Protein AF-A0A3L5TWG7-F1 (afdb_monomer)

Organism: Mytilus galloprovincialis (NCBI:txid29158)

Nearest PDB structures (foldseek):
  6miw-assembly1_A  TM=9.213E-01  e=7.132E-04  Homo sapiens
  8r7o-assembly1_C  TM=9.306E-01  e=9.655E-04  Homo sapiens
  7tgq-assembly1_A  TM=8.597E-01  e=6.319E-04  Homo sapiens
  9bks-assembly1_A  TM=8.562E-01  e=1.307E-03  Homo sapiens
  2dk6-assembly1_A  TM=6.146E-01  e=4.135E-04  Homo sapiens

Radius of gyration: 19.66 Å; Cα contacts (8 Å, |Δi|>4): 109; chains: 1; bounding box: 66×45×27 Å

InterPro domains:
  IPR004170 WWE domain [PF02825] (22-81)
  IPR004170 WWE domain [PS50918] (8-84)
  IPR037197 WWE domain superfamily [G3DSA:3.30.720.50] (8-84)
  IPR037197 WWE domain superfamily [SSF117839] (16-81)

Sequence (84 aa):
MFERSTPSYSNSAMREFQLSSIWEYEDEKENVWIKYEDDINIRIERAYIRKPTGKTIVKYNKGTYIICFTKMTQLNTSSGKELN

pLDDT: mean 79.04, std 17.33, range [40.62, 94.5]

Mean predicted aligned error: 10.91 Å

Foldseek 3Di:
DDDDDDDPPPDDDDPPPPLPDWDWFADPVVRDTHTADPVQRSVQSVVCVVPLQAWDWDDGDPWIWIQGNVVRWIATPVVRDIGD

Secondary structure (DSSP, 8-state):
-------------------SS--EEEETTTTEEEEPPHHHHHHHHHHHHH-TTSEEEEEETTEEEEEETTTTEEEETTT--EE-

Structure (mmCIF, N/CA/C/O backbone):
data_AF-A0A3L5TWG7-F1
#
_entry.id   AF-A0A3L5TWG7-F1
#
loop_
_atom_site.group_PDB
_atom_site.id
_atom_site.type_symbol
_atom_site.label_atom_id
_atom_site.label_alt_id
_atom_site.label_comp_id
_atom_site.label_asym_id
_atom_site.label_ent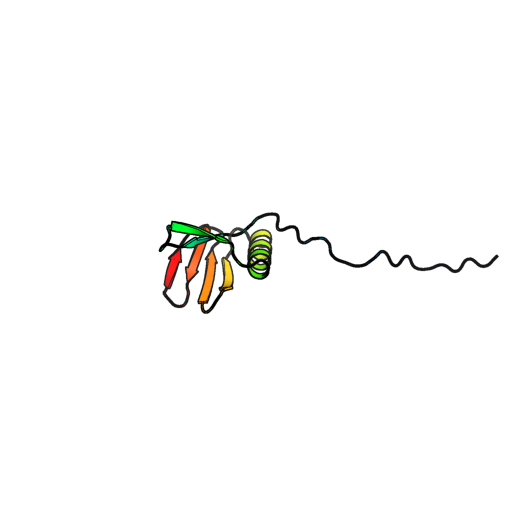ity_id
_atom_site.label_seq_id
_atom_site.pdbx_PDB_ins_code
_atom_site.Cartn_x
_atom_site.Cartn_y
_atom_site.Cartn_z
_atom_site.occupancy
_atom_site.B_iso_or_equiv
_atom_site.auth_seq_id
_atom_site.auth_comp_id
_atom_site.auth_asym_id
_atom_site.auth_atom_id
_atom_site.pdbx_PDB_model_num
ATOM 1 N N . MET A 1 1 ? 52.861 -33.368 -9.761 1.00 40.81 1 MET A N 1
ATOM 2 C CA . MET A 1 1 ? 52.116 -32.117 -9.515 1.00 40.81 1 MET A CA 1
ATOM 3 C C . MET A 1 1 ? 50.651 -32.405 -9.781 1.00 40.81 1 MET A C 1
ATOM 5 O O . MET A 1 1 ? 50.295 -32.638 -10.926 1.00 40.81 1 MET A O 1
ATOM 9 N N . PHE A 1 2 ? 49.843 -32.511 -8.729 1.00 43.44 2 PHE A N 1
ATOM 10 C CA . PHE A 1 2 ? 48.395 -32.673 -8.829 1.00 43.44 2 PHE A CA 1
ATOM 11 C C . PHE A 1 2 ? 47.764 -31.409 -8.253 1.00 43.44 2 PHE A C 1
ATOM 13 O O . PHE A 1 2 ? 47.795 -31.228 -7.041 1.00 43.44 2 PHE A O 1
ATOM 20 N N . GLU A 1 3 ? 47.196 -30.552 -9.096 1.00 40.62 3 GLU A N 1
ATOM 21 C CA . GLU A 1 3 ? 46.262 -29.525 -8.638 1.00 40.62 3 GLU A CA 1
ATOM 22 C C . GLU A 1 3 ? 44.847 -29.984 -8.982 1.00 40.62 3 GLU A C 1
ATOM 24 O O . GLU A 1 3 ? 44.383 -29.893 -10.116 1.00 40.62 3 GLU A O 1
ATOM 29 N N . ARG A 1 4 ? 44.169 -30.540 -7.977 1.00 51.62 4 ARG A N 1
ATOM 30 C CA . ARG A 1 4 ? 42.710 -30.593 -7.935 1.00 51.62 4 ARG A CA 1
ATOM 31 C C . ARG A 1 4 ? 42.271 -29.600 -6.872 1.00 51.62 4 ARG A C 1
ATOM 33 O O . ARG A 1 4 ? 42.357 -29.920 -5.694 1.00 51.62 4 ARG A O 1
ATOM 40 N N . SER A 1 5 ? 41.775 -28.447 -7.304 1.00 41.03 5 SER A N 1
ATOM 41 C CA . SER A 1 5 ? 41.035 -27.524 -6.443 1.00 41.03 5 SER A CA 1
ATOM 42 C C . SER A 1 5 ? 39.909 -26.876 -7.244 1.00 41.03 5 SER A C 1
ATOM 44 O O . SER A 1 5 ? 40.042 -25.794 -7.800 1.00 41.03 5 SER A O 1
ATOM 46 N N . THR A 1 6 ? 38.777 -27.567 -7.301 1.00 59.28 6 THR A N 1
ATOM 47 C CA . THR A 1 6 ? 37.452 -26.939 -7.397 1.00 59.28 6 THR A CA 1
ATOM 48 C C . THR A 1 6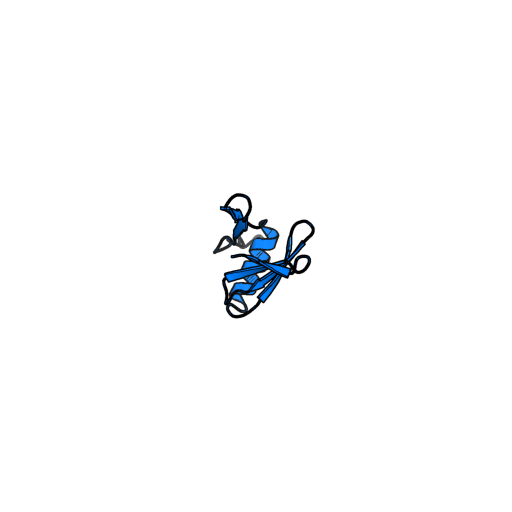 ? 36.764 -27.124 -6.043 1.00 59.28 6 THR A C 1
ATOM 50 O O . THR A 1 6 ? 37.057 -28.131 -5.395 1.00 59.28 6 THR A O 1
ATOM 53 N N . PRO A 1 7 ? 35.762 -26.325 -5.648 1.00 44.94 7 PRO A N 1
ATOM 54 C CA . PRO A 1 7 ? 35.329 -25.026 -6.149 1.00 44.94 7 PRO A CA 1
ATOM 55 C C . PRO A 1 7 ? 35.470 -23.937 -5.066 1.00 44.94 7 PRO A C 1
ATOM 57 O O . PRO A 1 7 ? 35.401 -24.200 -3.867 1.00 44.94 7 PRO A O 1
ATOM 60 N N . SER A 1 8 ? 35.607 -22.684 -5.496 1.00 43.88 8 SER A N 1
ATOM 61 C CA . SER A 1 8 ? 35.320 -21.533 -4.641 1.00 43.88 8 SER A CA 1
ATOM 62 C C . SER A 1 8 ? 33.856 -21.629 -4.203 1.00 43.88 8 SER A C 1
ATOM 64 O O . SER A 1 8 ? 32.947 -21.348 -4.985 1.00 43.88 8 SER A O 1
ATOM 66 N N . TYR A 1 9 ? 33.618 -22.058 -2.962 1.00 48.00 9 TYR A N 1
ATOM 67 C CA . TYR A 1 9 ? 32.412 -21.680 -2.235 1.00 48.00 9 TYR A CA 1
ATOM 68 C C . TYR A 1 9 ? 32.511 -20.171 -1.997 1.00 48.00 9 TYR A C 1
ATOM 70 O O . TYR A 1 9 ? 32.902 -19.701 -0.932 1.00 48.00 9 TYR A O 1
ATOM 78 N N . SER A 1 10 ? 32.204 -19.394 -3.035 1.00 54.88 10 SER A N 1
ATOM 79 C CA . SER A 1 10 ? 31.841 -17.999 -2.874 1.00 54.88 10 SER A CA 1
ATOM 80 C C . SER A 1 10 ? 30.592 -18.000 -2.006 1.00 54.88 10 SER A C 1
ATOM 82 O O . SER A 1 10 ? 29.535 -18.427 -2.474 1.00 54.88 10 SER A O 1
ATOM 84 N N . ASN A 1 11 ? 30.754 -17.623 -0.736 1.00 53.78 11 ASN A N 1
ATOM 85 C CA . ASN A 1 11 ? 29.693 -17.504 0.254 1.00 53.78 11 ASN A CA 1
ATOM 86 C C . ASN A 1 11 ? 28.439 -16.876 -0.363 1.00 53.78 11 ASN A C 1
ATOM 88 O O . ASN A 1 11 ? 28.338 -15.670 -0.570 1.00 53.78 11 ASN A O 1
ATOM 92 N N . SER A 1 12 ? 27.521 -17.768 -0.712 1.00 46.97 12 SER A N 1
ATOM 93 C CA . SER A 1 12 ? 26.092 -17.706 -0.498 1.00 46.97 12 SER A CA 1
ATOM 94 C C . SER A 1 12 ? 25.581 -16.363 0.013 1.00 46.97 12 SER A C 1
ATOM 96 O O . SER A 1 12 ? 25.753 -16.006 1.173 1.00 46.97 12 SER A O 1
ATOM 98 N N . ALA A 1 13 ? 24.839 -15.710 -0.875 1.00 47.84 13 ALA A N 1
ATOM 99 C CA . ALA A 1 13 ? 23.447 -15.388 -0.610 1.00 47.84 13 ALA A CA 1
ATOM 100 C C . ALA A 1 13 ? 23.177 -14.654 0.708 1.00 47.84 13 ALA A C 1
ATOM 102 O O . ALA A 1 13 ? 22.760 -15.266 1.677 1.00 47.84 13 ALA A O 1
ATOM 103 N N . MET A 1 14 ? 23.280 -13.333 0.681 1.00 45.09 14 MET A N 1
ATOM 104 C CA . MET A 1 14 ? 22.118 -12.454 0.814 1.00 45.09 14 MET A CA 1
ATOM 105 C C . MET A 1 14 ? 22.538 -11.146 0.167 1.00 45.09 14 MET A C 1
ATOM 107 O O . MET A 1 14 ? 23.189 -10.313 0.786 1.00 45.09 14 MET A O 1
ATOM 111 N N . ARG A 1 15 ? 22.217 -10.978 -1.121 1.00 49.25 15 ARG A N 1
ATOM 112 C CA . ARG A 1 15 ? 22.133 -9.628 -1.675 1.00 49.25 15 ARG A CA 1
ATOM 113 C C . ARG A 1 15 ? 21.123 -8.952 -0.764 1.00 49.25 15 ARG A C 1
ATOM 115 O O . ARG A 1 15 ? 19.965 -9.372 -0.774 1.00 49.25 15 ARG A O 1
ATOM 122 N N . GLU A 1 16 ? 21.598 -8.063 0.104 1.00 51.50 16 GLU A N 1
ATOM 123 C CA . GLU A 1 16 ? 20.748 -7.234 0.940 1.00 51.50 16 GLU A CA 1
ATOM 124 C C . GLU A 1 16 ? 19.627 -6.769 0.018 1.00 51.50 16 GLU A C 1
ATOM 126 O O . GLU A 1 16 ? 19.882 -6.095 -0.984 1.00 51.50 16 GLU A O 1
ATOM 131 N N . PHE A 1 17 ? 18.397 -7.223 0.261 1.00 52.03 17 PHE A N 1
ATOM 132 C CA . PHE A 1 17 ? 17.245 -6.583 -0.346 1.00 52.03 17 PHE A CA 1
ATOM 133 C C . PHE A 1 17 ? 17.155 -5.236 0.363 1.00 52.03 17 PHE A C 1
ATOM 135 O O . PHE A 1 17 ? 16.315 -5.049 1.236 1.00 52.03 17 PHE A O 1
ATOM 142 N N . GLN A 1 18 ? 18.090 -4.334 0.047 1.00 51.09 18 GLN A N 1
ATOM 143 C CA . GLN A 1 18 ? 17.959 -2.929 0.347 1.00 51.09 18 GLN A CA 1
ATOM 144 C C . GLN A 1 18 ? 16.665 -2.532 -0.336 1.00 51.09 18 GLN A C 1
ATOM 146 O O . GLN A 1 18 ? 16.576 -2.472 -1.563 1.00 51.09 18 GLN A O 1
ATOM 151 N N . LEU A 1 19 ? 15.629 -2.382 0.481 1.00 56.56 19 LEU A N 1
ATOM 152 C CA . LEU A 1 19 ? 14.437 -1.664 0.099 1.00 56.56 19 LEU A CA 1
ATOM 153 C C . LEU A 1 19 ? 14.922 -0.314 -0.423 1.00 56.56 19 LEU A C 1
ATOM 155 O O . LEU A 1 19 ? 15.433 0.498 0.344 1.00 56.56 19 LEU A O 1
ATOM 159 N N . SER A 1 20 ? 14.811 -0.090 -1.731 1.00 66.25 20 SER A N 1
ATOM 160 C CA . SER A 1 20 ? 15.078 1.222 -2.325 1.00 66.25 20 SER A CA 1
ATOM 161 C C . SER A 1 20 ? 14.101 2.274 -1.810 1.00 66.25 20 SER A C 1
ATOM 163 O O . SER A 1 20 ? 14.337 3.469 -1.967 1.00 66.25 20 SER A O 1
ATOM 165 N N . SER A 1 21 ? 12.980 1.846 -1.228 1.00 77.19 21 SER A N 1
ATOM 166 C CA . SER A 1 21 ? 11.908 2.711 -0.761 1.00 77.19 21 SER A CA 1
ATOM 167 C C . SER A 1 21 ? 11.179 2.080 0.419 1.00 77.19 21 SER A C 1
ATOM 169 O O . SER A 1 21 ? 11.004 0.863 0.478 1.00 77.19 21 SER A O 1
ATOM 171 N N . ILE A 1 22 ? 10.775 2.930 1.362 1.00 87.12 22 ILE A N 1
ATOM 172 C CA . ILE A 1 22 ? 9.966 2.558 2.518 1.00 87.12 22 ILE A CA 1
ATOM 173 C C . ILE A 1 22 ? 8.521 2.915 2.189 1.00 87.12 22 ILE A C 1
ATOM 175 O O . ILE A 1 22 ? 8.202 4.078 1.969 1.00 87.12 22 ILE A O 1
ATOM 179 N N . TRP A 1 23 ? 7.655 1.907 2.154 1.00 90.19 23 TRP A N 1
ATOM 180 C CA . TRP A 1 23 ? 6.213 2.108 2.043 1.00 90.19 23 TRP A CA 1
ATOM 181 C C . TRP A 1 23 ? 5.596 2.430 3.403 1.00 90.19 23 TRP A C 1
ATOM 183 O O . TRP A 1 23 ? 5.827 1.723 4.391 1.00 90.19 23 TRP A O 1
ATOM 193 N N . GLU A 1 24 ? 4.772 3.468 3.419 1.00 90.81 24 GLU A N 1
ATOM 194 C CA . GLU A 1 24 ? 4.063 3.982 4.587 1.00 90.81 24 GLU A CA 1
ATOM 195 C C . GLU A 1 24 ? 2.584 4.167 4.232 1.00 90.81 24 GLU A C 1
ATOM 197 O O . GLU A 1 24 ? 2.215 4.134 3.056 1.00 90.81 24 GLU A O 1
ATOM 202 N N . TYR A 1 25 ? 1.739 4.300 5.246 1.00 87.38 25 TYR A N 1
ATOM 203 C CA . TYR A 1 25 ? 0.322 4.594 5.091 1.00 87.38 25 TYR A CA 1
ATOM 204 C C . TYR A 1 25 ? -0.130 5.633 6.112 1.00 87.38 25 TYR A C 1
ATOM 206 O O . TYR A 1 25 ? 0.385 5.669 7.228 1.00 87.38 25 TYR A O 1
ATOM 214 N N . GLU A 1 26 ? -1.112 6.449 5.757 1.00 86.62 26 GLU A N 1
ATOM 215 C CA . GLU A 1 26 ? -1.682 7.446 6.655 1.00 86.62 26 GLU A CA 1
ATOM 216 C C . GLU A 1 26 ? -2.621 6.784 7.680 1.00 86.62 26 GLU A C 1
ATOM 218 O O . GLU A 1 26 ? -3.572 6.075 7.327 1.00 86.62 26 GLU A O 1
ATOM 223 N N . ASP A 1 27 ? -2.357 6.995 8.972 1.00 81.88 27 ASP A N 1
ATOM 224 C CA . ASP A 1 27 ? -3.311 6.709 10.042 1.00 81.88 27 ASP A CA 1
ATOM 225 C C . ASP A 1 27 ? -4.179 7.939 10.284 1.00 81.88 27 ASP A C 1
ATOM 227 O O . ASP A 1 27 ? -3.726 8.948 10.817 1.00 81.88 27 ASP A O 1
ATOM 231 N N . GLU A 1 28 ? -5.455 7.848 9.927 1.00 75.38 28 GLU A N 1
ATOM 232 C CA . GLU A 1 28 ? -6.407 8.951 10.061 1.00 75.38 28 GLU A CA 1
ATOM 233 C C . GLU A 1 28 ? -6.671 9.388 11.500 1.00 75.38 28 GLU A C 1
ATOM 235 O O . GLU A 1 28 ? -7.141 10.504 11.716 1.00 75.38 28 GLU A O 1
ATOM 240 N N . LYS A 1 29 ? -6.468 8.508 12.488 1.00 77.31 29 LYS A N 1
ATOM 241 C CA . LYS A 1 29 ? -6.759 8.863 13.883 1.00 77.31 29 LYS A CA 1
ATOM 242 C C . LYS A 1 29 ? -5.727 9.826 14.437 1.00 77.31 29 LYS A C 1
ATOM 244 O O . LYS A 1 29 ? -6.079 10.755 15.154 1.00 77.31 29 LYS A O 1
ATOM 249 N N . GLU A 1 30 ? -4.475 9.574 14.093 1.00 78.31 30 GLU A N 1
ATOM 250 C CA . GLU A 1 30 ? -3.321 10.295 14.620 1.00 78.31 30 GLU A CA 1
ATOM 251 C C . GLU A 1 30 ? -2.736 11.265 13.577 1.00 78.31 30 GLU A C 1
ATOM 253 O O . GLU A 1 30 ? -1.882 12.083 13.908 1.00 78.31 30 GLU A O 1
ATOM 258 N N . ASN A 1 31 ? -3.212 11.210 12.325 1.00 81.38 31 ASN A N 1
ATOM 259 C CA . ASN A 1 31 ? -2.703 11.969 11.181 1.00 81.38 31 ASN A CA 1
ATOM 260 C C . ASN A 1 31 ? -1.180 11.800 11.007 1.00 81.38 31 ASN A C 1
ATOM 262 O O . ASN A 1 31 ? -0.448 12.757 10.740 1.00 81.38 31 ASN A O 1
ATOM 266 N N . VAL A 1 32 ? -0.702 10.571 11.222 1.00 88.19 32 VAL A N 1
ATOM 267 C CA . VAL A 1 32 ? 0.712 10.187 11.118 1.00 88.19 32 VAL A CA 1
ATOM 268 C C . VAL A 1 32 ? 0.899 9.139 10.033 1.00 88.19 32 VAL A C 1
ATOM 270 O O . VAL A 1 32 ? 0.045 8.279 9.824 1.00 88.19 32 VAL A O 1
ATOM 273 N N . TRP A 1 33 ? 2.054 9.182 9.376 1.00 87.12 33 TRP A N 1
ATOM 274 C CA . TRP A 1 33 ? 2.478 8.136 8.455 1.00 87.12 33 TRP A CA 1
ATOM 275 C C . TRP A 1 33 ? 3.056 6.969 9.248 1.00 87.12 33 TRP A C 1
ATOM 277 O O . TRP A 1 33 ? 3.995 7.129 10.029 1.00 87.12 33 TRP A O 1
ATOM 287 N N . ILE A 1 34 ? 2.472 5.791 9.066 1.00 89.12 34 ILE A N 1
ATOM 288 C CA . ILE A 1 34 ? 2.912 4.556 9.697 1.00 89.12 34 ILE A CA 1
ATOM 289 C C . ILE A 1 34 ? 3.573 3.678 8.645 1.00 89.12 34 ILE A C 1
ATOM 291 O O . ILE A 1 34 ? 2.990 3.324 7.621 1.00 89.12 34 ILE A O 1
ATOM 295 N N . LYS A 1 35 ? 4.809 3.282 8.928 1.00 90.06 35 LYS A N 1
ATOM 296 C CA . LYS A 1 35 ? 5.559 2.341 8.104 1.00 90.06 35 LYS A CA 1
ATOM 297 C C . LYS A 1 35 ? 4.937 0.939 8.161 1.00 90.06 35 LYS A C 1
ATOM 299 O O . LYS A 1 35 ? 4.664 0.418 9.242 1.00 90.06 35 LYS A O 1
ATOM 304 N N . TYR A 1 36 ? 4.798 0.286 7.003 1.00 89.19 36 TYR A N 1
ATOM 305 C CA . TYR A 1 36 ? 4.476 -1.146 6.951 1.00 89.19 36 TYR A CA 1
ATOM 306 C C . TYR A 1 36 ? 5.636 -1.999 7.479 1.00 89.19 36 TYR A C 1
ATOM 308 O O . TYR A 1 36 ? 6.799 -1.703 7.196 1.00 89.19 36 TYR A O 1
ATOM 316 N N . GLU A 1 37 ? 5.314 -3.112 8.148 1.00 89.94 37 GLU A N 1
ATOM 317 C CA . GLU A 1 37 ? 6.286 -4.147 8.535 1.00 89.94 37 GLU A CA 1
ATOM 318 C C . GLU A 1 37 ? 7.212 -4.529 7.371 1.00 89.94 37 GLU A C 1
ATOM 320 O O . GLU A 1 37 ? 6.776 -4.585 6.218 1.00 89.94 37 GLU A O 1
ATOM 325 N N . ASP A 1 38 ? 8.481 -4.824 7.665 1.00 88.12 38 ASP A N 1
ATOM 326 C CA . ASP A 1 38 ? 9.528 -4.985 6.647 1.00 88.12 38 ASP A CA 1
ATOM 327 C C . ASP A 1 38 ? 9.177 -6.041 5.583 1.00 88.12 38 ASP A C 1
ATOM 329 O O . ASP A 1 38 ? 9.332 -5.791 4.386 1.00 88.12 38 ASP A O 1
ATOM 333 N N . ASP A 1 39 ? 8.606 -7.179 5.985 1.00 88.62 39 ASP A N 1
ATOM 334 C CA . ASP A 1 39 ? 8.169 -8.238 5.063 1.00 88.62 39 ASP A CA 1
ATOM 335 C C . ASP A 1 39 ? 7.084 -7.763 4.087 1.00 88.62 39 ASP A C 1
ATOM 337 O O . ASP A 1 39 ? 7.064 -8.124 2.902 1.00 88.62 39 ASP A O 1
ATOM 341 N N . ILE A 1 40 ? 6.167 -6.931 4.581 1.00 90.62 40 ILE A N 1
ATOM 342 C CA . ILE A 1 40 ? 5.092 -6.345 3.784 1.00 90.62 40 ILE A CA 1
ATOM 343 C C . ILE A 1 40 ? 5.675 -5.278 2.868 1.00 90.62 40 ILE A C 1
ATOM 345 O O . ILE A 1 40 ? 5.379 -5.288 1.676 1.00 90.62 40 ILE A O 1
ATOM 349 N N . ASN A 1 41 ? 6.560 -4.432 3.386 1.00 90.94 41 ASN A N 1
ATOM 350 C CA . ASN A 1 41 ? 7.269 -3.411 2.628 1.00 90.94 41 ASN A CA 1
ATOM 351 C C . ASN A 1 41 ? 7.988 -4.019 1.410 1.00 90.94 41 ASN A C 1
ATOM 353 O O . ASN A 1 41 ? 7.756 -3.606 0.275 1.00 90.94 41 ASN A O 1
ATOM 357 N N . ILE A 1 42 ? 8.740 -5.108 1.619 1.00 89.62 42 ILE A N 1
ATOM 358 C CA . ILE A 1 42 ? 9.423 -5.862 0.551 1.00 89.62 42 ILE A CA 1
ATOM 359 C C . ILE A 1 42 ? 8.425 -6.390 -0.477 1.00 89.62 42 ILE A C 1
ATOM 361 O O . ILE A 1 42 ? 8.685 -6.374 -1.684 1.00 89.62 42 ILE A O 1
ATOM 365 N N . ARG A 1 43 ? 7.268 -6.879 -0.030 1.00 90.25 43 ARG A N 1
ATOM 366 C CA . ARG A 1 43 ? 6.239 -7.413 -0.924 1.00 90.25 43 ARG A CA 1
ATOM 367 C C . ARG A 1 43 ? 5.574 -6.322 -1.762 1.00 90.25 43 ARG A C 1
ATOM 369 O O . ARG A 1 43 ? 5.301 -6.571 -2.940 1.00 90.25 43 ARG A O 1
ATOM 376 N N . ILE A 1 44 ? 5.313 -5.1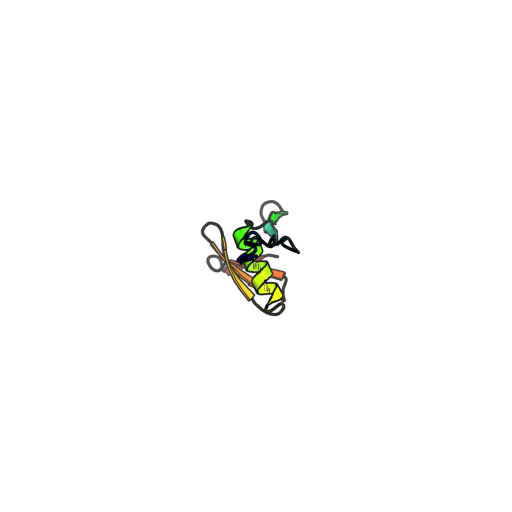58 -1.170 1.00 91.38 44 ILE A N 1
ATOM 377 C CA . ILE A 1 44 ? 4.742 -3.993 -1.849 1.00 91.38 44 ILE A CA 1
ATOM 378 C C . ILE A 1 44 ? 5.738 -3.477 -2.880 1.00 91.38 44 ILE A C 1
ATOM 380 O O . ILE A 1 44 ? 5.400 -3.427 -4.060 1.00 91.38 44 ILE A O 1
ATOM 384 N N . GLU A 1 45 ? 6.983 -3.236 -2.472 1.00 91.44 45 GLU A N 1
ATOM 385 C CA . GLU A 1 45 ? 8.045 -2.732 -3.343 1.00 91.44 45 GLU A CA 1
ATOM 386 C C . GLU A 1 45 ? 8.290 -3.666 -4.535 1.00 91.44 45 GLU A C 1
ATOM 388 O O . GLU A 1 45 ? 8.275 -3.251 -5.693 1.00 91.44 45 GLU A O 1
ATOM 393 N N . ARG A 1 46 ? 8.390 -4.981 -4.298 1.00 90.38 46 ARG A N 1
ATOM 394 C CA . ARG A 1 46 ? 8.519 -5.965 -5.388 1.00 90.38 46 ARG A CA 1
ATOM 395 C C . ARG A 1 46 ? 7.310 -5.985 -6.323 1.00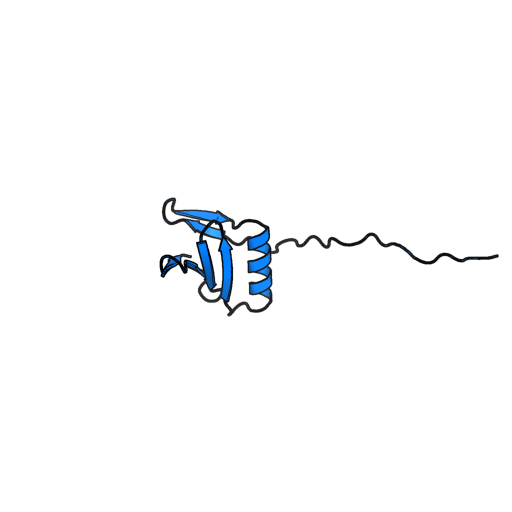 90.38 46 ARG A C 1
ATOM 397 O O . ARG A 1 46 ? 7.441 -6.349 -7.492 1.00 90.38 46 ARG A O 1
ATOM 404 N N . ALA A 1 47 ? 6.107 -5.706 -5.830 1.00 91.75 47 ALA A N 1
ATOM 405 C CA . ALA A 1 47 ? 4.923 -5.616 -6.679 1.00 91.75 47 ALA A CA 1
ATOM 406 C C . ALA A 1 47 ? 4.913 -4.311 -7.487 1.00 91.75 47 ALA A C 1
ATOM 408 O O . ALA A 1 47 ? 4.598 -4.357 -8.676 1.00 91.75 47 ALA A O 1
ATOM 409 N N . TYR A 1 48 ? 5.331 -3.205 -6.876 1.00 91.25 48 TYR A N 1
ATOM 410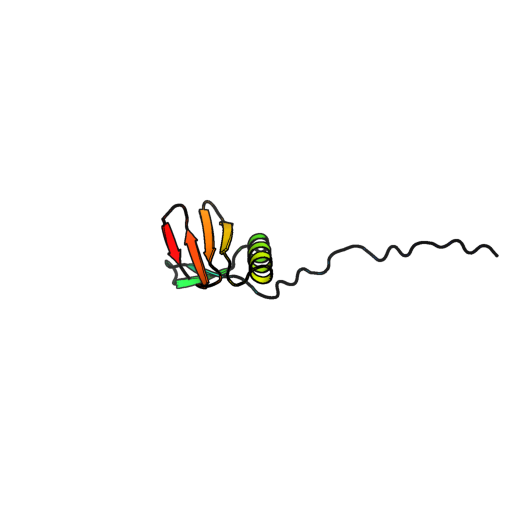 C CA . TYR A 1 48 ? 5.457 -1.904 -7.517 1.00 91.25 48 TYR A CA 1
ATOM 411 C C . TYR A 1 48 ? 6.486 -1.927 -8.651 1.00 91.25 48 TYR A C 1
ATOM 413 O O . TYR A 1 48 ? 6.135 -1.629 -9.789 1.00 91.25 48 TYR A O 1
ATOM 421 N N . ILE A 1 49 ? 7.704 -2.417 -8.389 1.00 90.75 49 ILE A N 1
ATOM 422 C CA . ILE A 1 49 ? 8.768 -2.559 -9.401 1.00 90.75 49 ILE A CA 1
ATOM 423 C C . ILE A 1 49 ? 8.295 -3.397 -10.599 1.00 90.75 49 ILE A C 1
ATOM 425 O O . ILE A 1 49 ? 8.612 -3.089 -11.746 1.00 90.75 49 ILE A O 1
ATOM 429 N N . ARG A 1 50 ? 7.515 -4.461 -10.358 1.00 90.62 50 ARG A N 1
ATOM 430 C CA . ARG A 1 50 ? 6.986 -5.317 -11.434 1.00 90.62 50 ARG A CA 1
ATOM 431 C C . ARG A 1 50 ? 5.882 -4.648 -12.245 1.00 90.62 50 ARG A C 1
ATOM 433 O O . ARG A 1 50 ? 5.781 -4.899 -13.443 1.00 90.62 50 ARG A O 1
ATOM 440 N N . LYS A 1 51 ? 5.006 -3.878 -11.597 1.00 92.31 51 LYS A N 1
ATOM 441 C CA . LYS A 1 51 ? 3.872 -3.219 -12.250 1.00 92.31 51 LYS A CA 1
ATOM 442 C C . LYS A 1 51 ? 3.488 -1.937 -11.497 1.00 92.31 51 LYS A C 1
ATOM 444 O O . LYS A 1 51 ? 2.567 -1.978 -10.678 1.00 92.31 51 LYS A O 1
ATOM 449 N N . PRO A 1 52 ? 4.108 -0.790 -11.822 1.00 90.50 52 PRO A N 1
ATOM 450 C CA . PRO A 1 52 ? 3.876 0.466 -11.103 1.00 90.50 52 PRO A CA 1
ATOM 451 C C . PRO A 1 52 ? 2.479 1.056 -11.353 1.00 90.50 52 PRO A C 1
ATOM 453 O O . PRO A 1 52 ? 1.987 1.862 -10.578 1.00 90.50 52 PRO A O 1
ATOM 456 N N . THR A 1 53 ? 1.782 0.614 -12.402 1.00 92.12 53 THR A N 1
ATOM 457 C CA . THR A 1 53 ? 0.374 0.962 -12.680 1.00 92.12 53 THR A CA 1
ATOM 458 C C . THR A 1 53 ? -0.614 -0.092 -12.162 1.00 92.12 53 THR A C 1
ATOM 460 O O . THR A 1 53 ? -1.767 -0.166 -12.583 1.00 92.12 53 THR A O 1
ATOM 463 N N . GLY A 1 54 ? -0.133 -1.001 -11.313 1.00 92.44 54 GLY A N 1
ATOM 464 C CA . GLY A 1 54 ? -0.887 -2.132 -10.800 1.00 92.44 54 GLY A CA 1
ATOM 465 C C . GLY A 1 54 ? -1.498 -1.888 -9.426 1.00 92.44 54 GLY A C 1
ATOM 466 O O . GLY A 1 54 ? -1.557 -0.780 -8.899 1.00 92.44 54 GLY A O 1
ATOM 467 N N . LYS A 1 55 ? -1.934 -2.997 -8.836 1.00 94.50 55 LYS A N 1
ATOM 468 C CA . LYS A 1 55 ? -2.348 -3.074 -7.443 1.00 94.50 55 LYS A CA 1
ATOM 469 C C . LYS A 1 55 ? -1.796 -4.344 -6.822 1.00 94.50 55 LYS A C 1
ATOM 471 O O . LYS A 1 55 ? -1.619 -5.344 -7.523 1.00 94.50 55 LYS A O 1
ATOM 476 N N . THR A 1 56 ? -1.560 -4.317 -5.521 1.00 94.12 56 THR A N 1
ATOM 477 C CA . THR A 1 56 ? -1.160 -5.493 -4.747 1.00 94.12 56 THR A CA 1
ATOM 478 C C . THR A 1 56 ? -2.084 -5.680 -3.557 1.00 94.12 56 THR A C 1
ATOM 480 O O . THR A 1 56 ? -2.673 -4.724 -3.063 1.00 94.12 56 THR A O 1
ATOM 483 N N . ILE A 1 57 ? -2.233 -6.924 -3.114 1.00 93.62 57 ILE A N 1
ATOM 484 C CA . ILE A 1 57 ? -3.006 -7.260 -1.921 1.00 93.62 57 ILE A CA 1
ATOM 485 C C . ILE A 1 57 ? -2.016 -7.621 -0.825 1.00 93.62 57 ILE A C 1
ATOM 487 O O . ILE A 1 57 ? -1.182 -8.518 -1.006 1.00 93.62 57 ILE A O 1
ATOM 491 N N . VAL A 1 58 ? -2.135 -6.949 0.311 1.00 91.69 58 VAL A N 1
ATOM 492 C CA . VAL A 1 58 ? -1.356 -7.232 1.512 1.00 91.69 58 VAL A CA 1
ATOM 493 C C . VAL A 1 58 ? -2.287 -7.577 2.660 1.00 91.69 58 VAL A C 1
ATOM 495 O O . VAL A 1 58 ? -3.383 -7.033 2.796 1.00 91.69 58 VAL A O 1
ATOM 498 N N . LYS A 1 59 ? -1.856 -8.532 3.478 1.00 89.81 59 LYS A N 1
ATOM 499 C CA . LYS A 1 59 ? -2.484 -8.805 4.765 1.00 89.81 59 LYS A CA 1
ATOM 500 C C . LYS A 1 59 ? -1.622 -8.123 5.803 1.00 89.81 59 LYS A C 1
ATOM 502 O O . LYS A 1 59 ? -0.431 -8.410 5.864 1.00 89.81 59 LYS A O 1
ATOM 507 N N . TYR A 1 60 ? -2.222 -7.219 6.553 1.00 83.06 60 TYR A N 1
ATOM 508 C CA . TYR A 1 60 ? -1.533 -6.468 7.585 1.00 83.06 60 TYR A CA 1
ATOM 509 C C . TYR A 1 60 ? -2.413 -6.448 8.826 1.00 83.06 60 TYR A C 1
ATOM 511 O O . TYR A 1 60 ? -3.616 -6.184 8.737 1.00 83.06 60 TYR A O 1
ATOM 519 N N . ASN A 1 61 ? -1.829 -6.786 9.976 1.00 82.62 61 ASN A N 1
ATOM 520 C CA . ASN A 1 61 ? -2.577 -7.016 11.207 1.00 82.62 61 ASN A CA 1
ATOM 521 C C . ASN A 1 61 ? -3.749 -8.005 10.961 1.00 82.62 61 ASN A C 1
ATOM 523 O O . ASN A 1 61 ? -3.551 -9.085 10.404 1.00 82.62 61 ASN A O 1
ATOM 527 N N . LYS A 1 62 ? -4.984 -7.642 11.331 1.00 81.00 62 LYS A N 1
ATOM 528 C CA . LYS A 1 62 ? -6.208 -8.436 11.100 1.00 81.00 62 L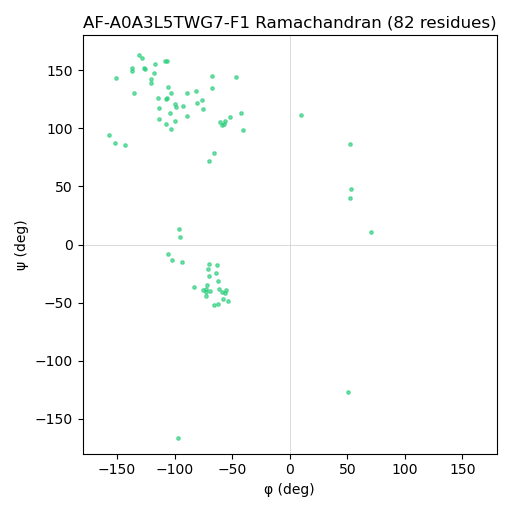YS A CA 1
ATOM 529 C C . LYS A 1 62 ? -6.970 -8.031 9.830 1.00 81.00 62 LYS A C 1
ATOM 531 O O . LYS A 1 62 ? -8.080 -8.509 9.607 1.00 81.00 62 LYS A O 1
ATOM 536 N N . GLY A 1 63 ? -6.408 -7.133 9.020 1.00 86.81 63 GLY A N 1
ATOM 537 C CA . GLY A 1 63 ? -7.033 -6.590 7.817 1.00 86.81 63 GLY A CA 1
ATOM 538 C C . GLY A 1 63 ? -6.427 -7.132 6.525 1.00 86.81 63 GLY A C 1
ATOM 539 O O . GLY A 1 63 ? -5.291 -7.606 6.479 1.00 86.81 63 GLY A O 1
ATOM 540 N N . THR A 1 64 ? -7.202 -7.048 5.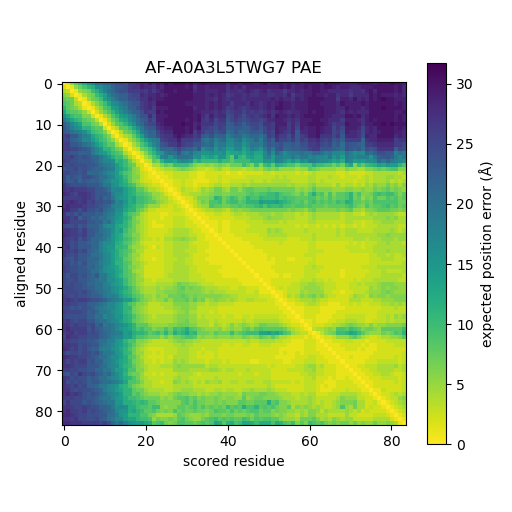445 1.00 91.19 64 THR A N 1
ATOM 541 C CA . THR A 1 64 ? -6.695 -7.226 4.079 1.00 91.19 64 THR A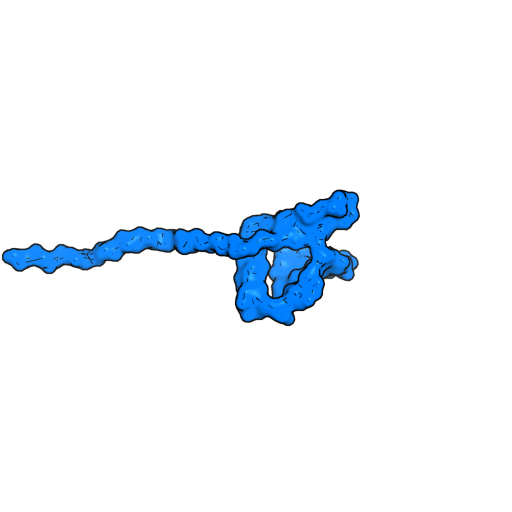 CA 1
ATOM 542 C C . THR A 1 64 ? -6.834 -5.904 3.340 1.00 91.19 64 THR A C 1
ATOM 544 O O . THR A 1 64 ? -7.928 -5.338 3.279 1.00 91.19 64 THR A O 1
ATOM 547 N N . TYR A 1 65 ? -5.727 -5.434 2.776 1.00 91.50 65 TYR A N 1
ATOM 548 C CA . TYR A 1 65 ? -5.614 -4.133 2.134 1.00 91.50 65 TYR A CA 1
ATOM 549 C C . TYR A 1 65 ? -5.208 -4.299 0.674 1.00 91.50 65 TYR A C 1
ATOM 551 O O . TYR A 1 65 ? -4.369 -5.137 0.333 1.00 91.50 65 TYR A O 1
ATOM 559 N N . ILE A 1 66 ? -5.816 -3.501 -0.197 1.00 93.50 66 ILE A N 1
ATOM 560 C CA . ILE A 1 66 ? -5.461 -3.394 -1.609 1.00 93.50 66 ILE A CA 1
ATOM 561 C C . ILE A 1 66 ? -4.700 -2.089 -1.781 1.00 93.50 66 ILE A C 1
ATOM 563 O O . ILE A 1 66 ? -5.287 -1.025 -1.647 1.00 93.50 66 ILE A O 1
ATOM 567 N N . ILE A 1 67 ? -3.418 -2.169 -2.113 1.00 93.38 67 ILE A N 1
ATOM 568 C CA . ILE A 1 67 ? -2.601 -0.991 -2.400 1.00 93.38 67 ILE A CA 1
ATOM 569 C C . ILE A 1 67 ? -2.656 -0.730 -3.899 1.00 93.38 67 ILE A C 1
ATOM 571 O O . ILE A 1 67 ? -2.290 -1.596 -4.699 1.00 93.38 67 ILE A O 1
ATOM 575 N N . CYS A 1 68 ? -3.159 0.440 -4.276 1.00 92.62 68 CYS A N 1
ATOM 576 C CA . CYS A 1 68 ? -3.283 0.906 -5.646 1.00 92.62 68 CYS A CA 1
ATOM 577 C C . CYS A 1 68 ? -2.128 1.855 -5.967 1.00 92.62 68 CYS A C 1
ATOM 579 O O . CYS A 1 68 ? -2.120 3.006 -5.541 1.00 92.62 68 CYS A O 1
ATOM 581 N N . PHE A 1 69 ? -1.168 1.394 -6.765 1.00 92.94 69 PHE A N 1
ATOM 582 C CA . PHE A 1 69 ? 0.052 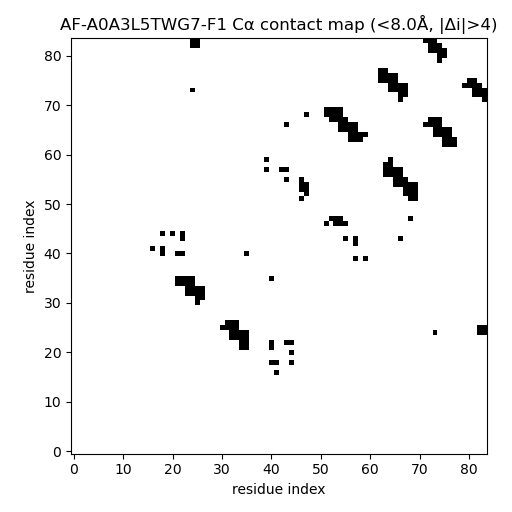2.154 -7.042 1.00 92.94 69 PHE A CA 1
ATOM 583 C C . PHE A 1 69 ? -0.179 3.389 -7.911 1.00 92.94 69 PHE A C 1
ATOM 585 O O . PHE A 1 69 ? 0.542 4.368 -7.805 1.00 92.94 69 PHE A O 1
ATOM 592 N N . THR A 1 70 ? -1.211 3.372 -8.755 1.00 90.81 70 THR A N 1
ATOM 593 C CA . THR A 1 70 ? -1.547 4.529 -9.598 1.00 90.81 70 THR A CA 1
ATOM 594 C C . THR A 1 70 ? -2.131 5.681 -8.793 1.00 90.81 70 THR A C 1
ATOM 596 O O . THR A 1 70 ? -1.913 6.837 -9.134 1.00 90.81 70 THR A O 1
ATOM 599 N N . LYS A 1 71 ? -2.895 5.363 -7.746 1.00 89.88 71 LYS A N 1
ATOM 600 C CA . LYS A 1 71 ? -3.521 6.361 -6.878 1.00 89.88 71 LYS A CA 1
ATOM 601 C C . LYS A 1 71 ? -2.674 6.696 -5.654 1.00 89.88 71 LYS A C 1
ATOM 603 O O . LYS A 1 71 ? -2.954 7.701 -5.023 1.00 89.88 71 LYS A O 1
ATOM 608 N N . MET A 1 72 ? -1.675 5.866 -5.344 1.00 91.12 72 MET A N 1
ATOM 609 C CA . MET A 1 72 ? -0.946 5.888 -4.075 1.00 91.12 72 MET A CA 1
ATOM 610 C C . MET A 1 72 ? -1.913 5.808 -2.888 1.00 91.12 72 MET A C 1
ATOM 612 O O . MET A 1 72 ? -1.831 6.595 -1.962 1.00 91.12 72 MET A O 1
ATOM 616 N N . THR A 1 73 ? -2.857 4.862 -2.961 1.00 90.56 73 THR A N 1
ATOM 617 C CA . THR A 1 73 ? -3.879 4.644 -1.930 1.00 90.56 73 THR A CA 1
ATOM 618 C C . THR A 1 73 ? -3.886 3.201 -1.441 1.00 90.56 73 THR A C 1
ATOM 620 O O . THR A 1 73 ? -3.593 2.267 -2.196 1.00 90.56 73 THR A O 1
ATOM 623 N N . GLN A 1 74 ? -4.283 2.993 -0.189 1.00 91.12 74 GLN A N 1
ATOM 624 C CA . GLN A 1 74 ? -4.659 1.698 0.368 1.00 91.12 74 GLN A CA 1
ATOM 625 C C . GLN A 1 74 ? -6.181 1.600 0.545 1.00 91.12 74 GLN A C 1
ATOM 627 O O . GLN A 1 74 ? -6.819 2.499 1.071 1.00 91.12 74 GLN A O 1
ATOM 632 N N . LEU A 1 75 ? -6.783 0.479 0.156 1.00 91.69 75 LEU A N 1
ATOM 633 C CA . LEU A 1 75 ? -8.200 0.177 0.372 1.00 91.69 75 LEU A CA 1
ATOM 634 C C . LEU A 1 75 ? -8.337 -0.996 1.340 1.00 91.69 75 LEU A C 1
ATOM 636 O O . LEU A 1 75 ? -7.937 -2.116 1.022 1.00 91.69 75 LEU A O 1
ATOM 640 N N . ASN A 1 76 ? -8.952 -0.767 2.495 1.00 90.00 76 ASN A N 1
ATOM 641 C CA . ASN A 1 76 ? -9.302 -1.826 3.430 1.00 90.00 76 ASN A CA 1
ATOM 642 C C . ASN A 1 76 ? -10.522 -2.598 2.909 1.00 90.00 76 ASN A C 1
ATOM 644 O O . ASN A 1 76 ? -11.621 -2.059 2.799 1.00 90.00 76 ASN A O 1
ATOM 648 N N . THR A 1 77 ? -10.342 -3.881 2.613 1.00 88.75 77 THR A N 1
ATOM 649 C CA . THR A 1 77 ? -11.407 -4.735 2.057 1.00 88.75 77 THR A CA 1
ATOM 650 C C . THR A 1 77 ? -12.514 -5.072 3.054 1.00 88.75 77 THR A C 1
ATOM 652 O O . THR A 1 77 ? -13.618 -5.401 2.632 1.00 88.75 77 THR A O 1
ATOM 655 N N . SER A 1 78 ? -12.249 -4.967 4.358 1.00 84.75 78 SER A N 1
ATOM 656 C CA . SER A 1 78 ? -13.233 -5.260 5.403 1.00 84.75 78 SER A CA 1
ATOM 657 C C . SER A 1 78 ? -14.157 -4.073 5.678 1.00 84.75 78 SER A C 1
ATOM 659 O O . SER A 1 78 ? -15.334 -4.273 5.958 1.00 84.75 78 SER A O 1
ATOM 661 N N . SER A 1 79 ? -13.635 -2.843 5.618 1.00 84.31 79 SER A N 1
ATOM 662 C CA . SER A 1 79 ? -14.416 -1.620 5.864 1.00 84.31 79 SER A CA 1
ATOM 663 C C . SER A 1 79 ? -14.818 -0.873 4.590 1.00 84.31 79 SER A C 1
ATOM 665 O O . SER A 1 79 ? -15.643 0.032 4.660 1.00 84.31 79 SER A O 1
ATOM 667 N N . GLY A 1 80 ? -14.233 -1.213 3.437 1.00 85.25 80 GLY A N 1
ATOM 668 C CA . GLY A 1 80 ? -14.414 -0.486 2.178 1.00 85.25 80 GLY A CA 1
ATOM 669 C C . GLY A 1 80 ? -13.753 0.896 2.153 1.00 85.25 80 GLY A C 1
ATOM 670 O O . GLY A 1 80 ? -14.024 1.679 1.248 1.00 85.25 80 GLY A O 1
ATOM 671 N N . LYS A 1 81 ? -12.909 1.212 3.143 1.00 84.81 81 LYS A N 1
ATOM 672 C CA . LYS A 1 81 ? -12.308 2.538 3.314 1.00 84.81 81 LYS A CA 1
ATOM 673 C C . LYS A 1 81 ? -10.990 2.675 2.552 1.00 84.81 81 LYS A C 1
ATOM 675 O O . LYS A 1 81 ? -10.127 1.808 2.690 1.00 84.81 81 LYS A O 1
ATOM 680 N N . GLU A 1 82 ? -10.846 3.753 1.782 1.00 86.69 82 GLU A N 1
ATOM 681 C CA . GLU A 1 82 ? -9.640 4.104 1.018 1.00 86.69 82 GLU A CA 1
ATOM 682 C C . GLU A 1 82 ? -8.877 5.230 1.734 1.00 86.69 82 GLU A C 1
ATOM 684 O O . GLU A 1 82 ? -9.497 6.221 2.112 1.00 86.69 82 GLU A O 1
ATOM 689 N N . LEU A 1 83 ? -7.568 5.053 1.936 1.00 83.50 83 LEU A N 1
ATOM 690 C CA . LEU A 1 83 ? -6.637 5.981 2.599 1.00 83.50 83 LEU A CA 1
ATOM 691 C C . LEU A 1 83 ? -5.416 6.217 1.707 1.00 83.50 83 LEU A C 1
ATOM 693 O O . LEU A 1 83 ? -5.153 5.386 0.835 1.00 83.50 83 LEU A O 1
ATOM 697 N N . ASN A 1 84 ? -4.679 7.304 1.934 1.00 75.00 84 ASN A N 1
ATOM 698 C CA . ASN A 1 84 ? -3.404 7.564 1.256 1.00 75.00 84 ASN A CA 1
ATOM 699 C C . ASN A 1 84 ? -2.216 6.937 2.000 1.00 75.00 84 ASN A C 1
ATOM 701 O O . ASN A 1 84 ? -2.354 6.608 3.202 1.00 75.00 84 ASN A O 1
#

Solvent-accessible surface area (backbone atoms only — not comparable to full-atom values): 5351 Å² total; per-residue (Å²): 140,84,89,86,82,81,75,87,79,71,82,71,84,72,80,74,82,70,68,92,63,85,51,61,36,55,38,83,91,77,74,39,77,44,70,50,58,68,75,55,27,54,52,50,49,56,45,36,77,74,37,53,82,37,68,46,80,46,77,54,93,97,46,45,33,39,37,32,52,72,74,55,30,37,31,33,70,86,78,72,48,74,40,70